Protein AF-A0A1F6CTC2-F1 (afdb_monomer)

Secondary structure (DSSP, 8-state):
--HHHHHHHHHHHHTS-HHHHHHHHHHHHHHTT--HHHHHHHHHHGGGGGGG--TTGGGTTT-

Foldseek 3Di:
DDPVVVVVVVVVCVPDDLVRVVVCVVCVCVVVVPDPVRVVVVVVCVVVCVVVPDPVCVVVVSD

Sequence (63 aa):
MTDEALTDIEHAIEKATPDQQRRFLARLPHVLHLAPDQYARMKAAEPSFAFWNNAADAVYDNL

Radius of gyration: 13.74 Å; Cα contacts (8 Å, |Δi|>4): 13; chains: 1; bounding box: 29×23×32 Å

pLDDT: mean 80.86, std 8.99, range [59.12, 91.56]

Mean predicted aligned error: 7.54 Å

Solvent-accessible surface ar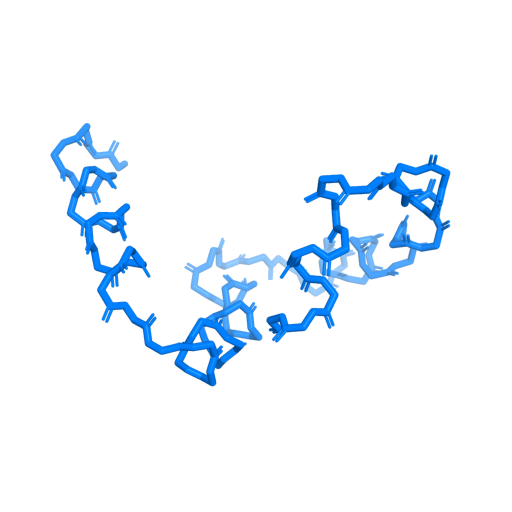ea (backbone atoms only — not comparable to full-atom values): 3826 Å² total; per-residue (Å²): 134,55,74,68,62,51,53,54,50,54,57,51,56,75,72,41,52,51,72,52,48,37,58,46,61,75,43,40,54,66,76,68,63,53,50,72,67,58,50,51,51,53,61,70,46,51,73,75,50,58,85,63,74,39,87,80,43,58,63,59,76,74,68

Structure (mmCIF, N/CA/C/O backbone):
data_AF-A0A1F6CTC2-F1
#
_entry.id   AF-A0A1F6CTC2-F1
#
loop_
_atom_site.group_PDB
_atom_site.id
_atom_site.type_symbol
_atom_site.label_atom_id
_atom_site.label_alt_id
_atom_site.label_comp_id
_atom_site.label_asym_id
_atom_site.label_entity_id
_atom_site.label_seq_id
_atom_site.pdbx_PDB_ins_code
_atom_site.Cartn_x
_atom_site.Cartn_y
_atom_site.Cartn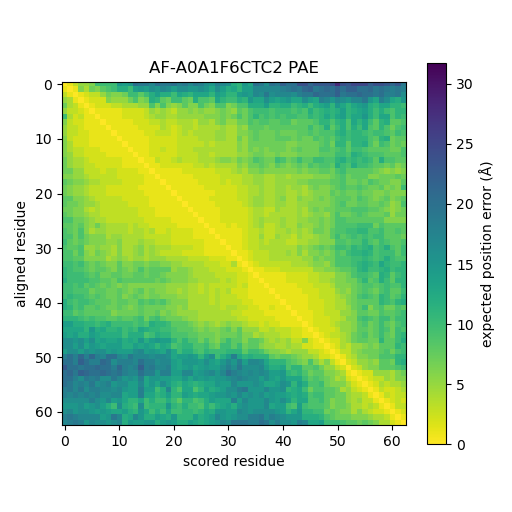_z
_atom_site.occupancy
_atom_site.B_iso_or_equiv
_atom_site.auth_seq_id
_atom_site.auth_comp_id
_atom_site.auth_asym_id
_atom_site.auth_atom_id
_atom_site.pdbx_PDB_model_num
ATOM 1 N N . MET A 1 1 ? -1.215 11.680 -14.725 1.00 60.75 1 MET A N 1
ATOM 2 C CA . MET A 1 1 ? -2.350 11.590 -13.789 1.00 60.75 1 MET A CA 1
ATOM 3 C C . MET A 1 1 ? -2.694 13.019 -13.411 1.00 60.75 1 MET A C 1
ATOM 5 O O . MET A 1 1 ? -1.764 13.763 -13.134 1.00 60.75 1 MET A O 1
ATOM 9 N N . THR A 1 2 ? -3.946 13.440 -13.566 1.00 76.62 2 THR A N 1
ATOM 10 C CA . THR A 1 2 ? -4.410 14.782 -13.170 1.00 76.62 2 THR A CA 1
ATOM 11 C C . THR A 1 2 ? -4.754 14.782 -11.678 1.00 76.62 2 THR A C 1
ATOM 13 O O . THR A 1 2 ? -4.991 13.709 -11.122 1.00 76.62 2 THR A O 1
ATOM 16 N N . ASP A 1 3 ? -4.809 15.951 -11.035 1.00 77.19 3 ASP A N 1
ATOM 17 C CA . ASP A 1 3 ? -5.169 16.058 -9.607 1.00 77.19 3 ASP A CA 1
ATOM 18 C C . ASP A 1 3 ? -6.575 15.503 -9.30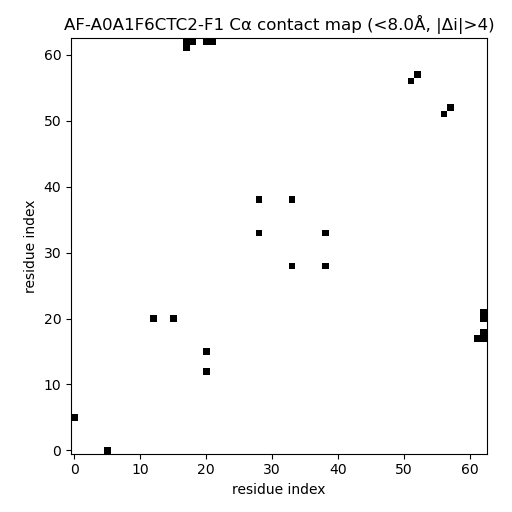4 1.00 77.19 3 ASP A C 1
ATOM 20 O O . ASP A 1 3 ? -6.790 14.881 -8.264 1.00 77.19 3 ASP A O 1
ATOM 24 N N . GLU A 1 4 ? -7.520 15.633 -10.243 1.00 75.44 4 GLU A N 1
ATOM 25 C CA . GLU A 1 4 ? -8.856 15.021 -10.130 1.00 75.44 4 GLU A CA 1
ATOM 26 C C . GLU A 1 4 ? -8.789 13.491 -10.060 1.00 75.44 4 GLU A C 1
ATOM 28 O O . GLU A 1 4 ? -9.427 12.878 -9.209 1.00 75.44 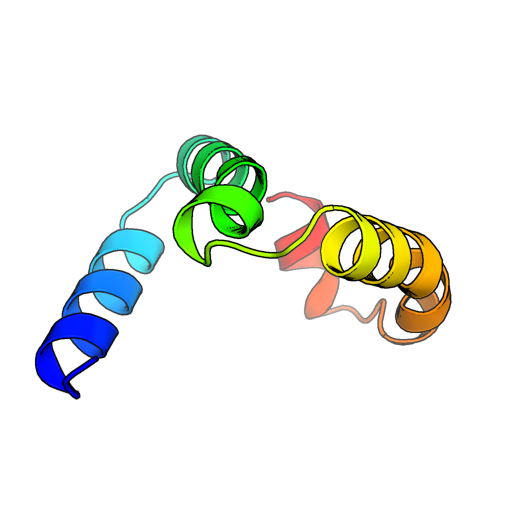4 GLU A O 1
ATOM 33 N N . ALA A 1 5 ? -7.954 12.862 -10.893 1.00 80.75 5 ALA A N 1
ATOM 34 C CA . ALA A 1 5 ? -7.820 11.408 -10.905 1.00 80.75 5 ALA A CA 1
ATOM 35 C C . ALA A 1 5 ? -7.177 10.872 -9.615 1.00 80.75 5 ALA A C 1
ATOM 37 O O . ALA A 1 5 ? -7.483 9.756 -9.203 1.00 80.75 5 ALA A O 1
ATOM 38 N N . LEU A 1 6 ? -6.288 11.647 -8.983 1.00 80.94 6 LEU A N 1
ATOM 39 C CA . LEU A 1 6 ? -5.717 11.284 -7.685 1.00 80.94 6 LEU A CA 1
ATOM 40 C C . LEU A 1 6 ? -6.776 11.373 -6.579 1.00 80.94 6 LEU A C 1
ATOM 42 O O . LEU A 1 6 ? -6.936 10.423 -5.817 1.00 80.94 6 LEU A O 1
ATOM 46 N N . THR A 1 7 ? -7.539 12.466 -6.559 1.00 87.75 7 THR A N 1
ATOM 47 C CA . THR A 1 7 ? -8.614 12.699 -5.582 1.00 87.75 7 THR A CA 1
ATOM 48 C C . THR A 1 7 ? -9.658 11.579 -5.619 1.00 87.75 7 THR A C 1
ATOM 50 O O . THR A 1 7 ? -10.070 11.068 -4.580 1.00 87.75 7 THR A O 1
ATOM 53 N N . ASP A 1 8 ? -10.050 11.131 -6.814 1.00 86.56 8 ASP A N 1
ATOM 54 C CA . ASP A 1 8 ? -11.014 10.038 -6.970 1.00 86.56 8 ASP A CA 1
ATOM 55 C C . ASP A 1 8 ? -10.483 8.698 -6.437 1.00 86.56 8 ASP A C 1
ATOM 57 O O . ASP A 1 8 ? -11.232 7.913 -5.848 1.00 86.56 8 ASP A O 1
ATOM 61 N N . ILE A 1 9 ? -9.184 8.431 -6.616 1.00 84.31 9 ILE A N 1
ATOM 62 C CA . ILE A 1 9 ? -8.526 7.228 -6.091 1.00 84.31 9 ILE A CA 1
ATOM 63 C C . ILE A 1 9 ? -8.481 7.274 -4.564 1.00 84.31 9 ILE A C 1
ATOM 65 O O . ILE A 1 9 ? -8.827 6.283 -3.921 1.00 84.31 9 ILE A O 1
ATOM 69 N N . GLU A 1 10 ? -8.104 8.412 -3.982 1.00 87.19 10 GLU A N 1
ATOM 70 C CA . GLU A 1 10 ? -8.088 8.611 -2.528 1.00 87.19 10 GLU A CA 1
ATOM 71 C C . GLU A 1 10 ? -9.478 8.359 -1.934 1.00 87.19 10 GLU A C 1
ATOM 73 O O . GLU A 1 10 ? -9.638 7.547 -1.022 1.00 87.19 10 GLU A O 1
ATOM 78 N N . HIS A 1 11 ? -10.511 8.941 -2.542 1.00 89.69 11 HIS A N 1
ATOM 79 C CA . HIS A 1 11 ? -11.891 8.794 -2.090 1.00 89.69 11 HIS A CA 1
ATOM 80 C C . HIS A 1 11 ? -12.430 7.359 -2.245 1.00 89.69 11 HIS A C 1
ATOM 82 O O . HIS A 1 11 ? -13.263 6.900 -1.456 1.00 89.69 11 HIS A O 1
ATOM 88 N N . ALA A 1 12 ? -11.968 6.628 -3.263 1.00 87.88 12 ALA A N 1
ATOM 89 C CA . ALA A 1 12 ? -12.295 5.218 -3.449 1.00 87.88 12 ALA A CA 1
ATOM 90 C C . ALA A 1 12 ? -11.602 4.321 -2.410 1.00 87.88 12 ALA A C 1
ATOM 92 O O . ALA A 1 12 ? -12.216 3.366 -1.930 1.00 87.88 12 ALA A O 1
ATOM 93 N N . ILE A 1 13 ? -10.355 4.632 -2.039 1.00 86.44 13 ILE A N 1
ATOM 94 C CA . ILE A 1 13 ? -9.607 3.914 -0.998 1.00 86.44 13 ILE A CA 1
ATOM 95 C C . ILE A 1 13 ? -10.250 4.141 0.373 1.00 86.44 13 ILE A C 1
ATOM 97 O O . ILE A 1 13 ? -10.463 3.168 1.096 1.00 86.44 13 ILE A O 1
ATOM 101 N N . GLU A 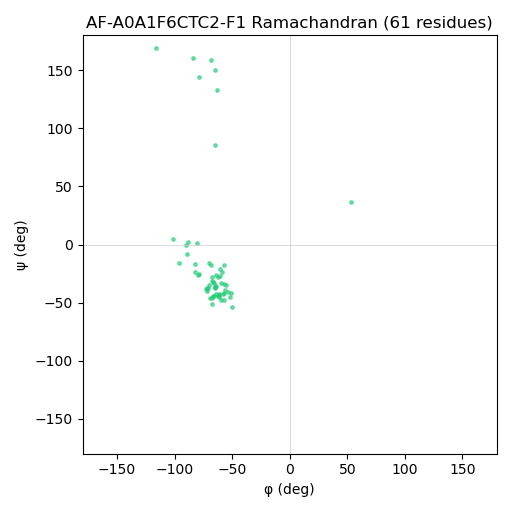1 14 ? -10.639 5.375 0.706 1.00 87.94 14 GLU A N 1
ATOM 102 C CA . GLU A 1 14 ? -11.312 5.707 1.974 1.00 87.94 14 GLU A CA 1
ATOM 103 C C . GLU A 1 14 ? -12.611 4.915 2.192 1.00 87.94 14 GLU A C 1
ATOM 105 O O . GLU A 1 14 ? -12.952 4.565 3.321 1.00 87.94 14 GLU A O 1
ATOM 110 N N . LYS A 1 15 ? -13.340 4.611 1.113 1.00 91.56 15 LYS A N 1
ATOM 111 C CA . LYS A 1 15 ? -14.611 3.865 1.161 1.00 91.56 15 LYS A CA 1
ATOM 112 C C . LYS A 1 15 ? -14.440 2.348 1.055 1.00 91.56 15 LYS A C 1
ATOM 114 O O . LYS A 1 15 ? -15.423 1.620 1.201 1.00 91.56 15 LYS A O 1
ATOM 119 N N . ALA A 1 16 ? -13.235 1.868 0.764 1.00 88.25 16 ALA A N 1
ATOM 120 C CA . ALA A 1 16 ? -12.957 0.451 0.588 1.00 88.25 16 ALA A CA 1
ATOM 121 C C . ALA A 1 16 ? -12.832 -0.265 1.941 1.00 88.25 16 ALA A C 1
ATOM 123 O O . ALA A 1 16 ? -12.283 0.265 2.904 1.00 88.25 16 ALA A O 1
ATOM 124 N N . THR A 1 17 ? -13.306 -1.509 2.012 1.00 90.06 17 THR A N 1
ATOM 125 C CA . THR A 1 17 ? -13.045 -2.369 3.174 1.00 90.06 17 THR A CA 1
ATOM 126 C C . THR A 1 17 ? -11.559 -2.747 3.241 1.00 90.06 17 THR A C 1
ATOM 128 O O . THR A 1 17 ? -10.898 -2.770 2.198 1.00 90.06 17 THR A O 1
ATOM 131 N N . PRO A 1 18 ? -11.026 -3.144 4.414 1.00 86.25 18 PRO A N 1
ATOM 132 C CA . PRO A 1 18 ? -9.638 -3.604 4.525 1.00 86.25 18 PRO A CA 1
ATOM 133 C C . PRO A 1 18 ? -9.275 -4.695 3.505 1.00 86.25 18 PRO A C 1
ATOM 135 O O . PRO A 1 18 ? -8.255 -4.614 2.832 1.00 86.25 18 PRO A O 1
ATOM 138 N N . ASP A 1 19 ? -10.163 -5.666 3.271 1.00 87.12 19 ASP A N 1
ATOM 139 C CA . ASP A 1 19 ? -9.949 -6.710 2.258 1.00 87.12 19 ASP A CA 1
ATOM 140 C C . ASP A 1 19 ? -9.914 -6.185 0.817 1.00 87.12 19 ASP A C 1
ATOM 142 O O . ASP A 1 19 ? -9.214 -6.734 -0.039 1.00 87.12 19 ASP A O 1
ATOM 146 N N . GLN A 1 20 ? -10.677 -5.136 0.512 1.00 88.62 20 GLN A N 1
ATOM 147 C CA . GLN A 1 20 ? -10.625 -4.485 -0.795 1.00 88.62 20 GLN A CA 1
ATOM 148 C C . GLN A 1 20 ? -9.326 -3.689 -0.957 1.00 88.62 20 GLN A C 1
ATOM 150 O O . GLN A 1 20 ? -8.701 -3.776 -2.017 1.00 88.62 20 GLN A O 1
ATOM 155 N N . GLN A 1 21 ? -8.882 -2.997 0.095 1.00 87.06 21 GLN A N 1
ATOM 156 C CA . GLN A 1 21 ? -7.603 -2.285 0.126 1.00 87.06 21 GLN A CA 1
ATOM 157 C C . GLN A 1 21 ? -6.425 -3.258 -0.059 1.00 87.06 21 GLN A C 1
ATOM 159 O O . GLN A 1 21 ? -5.604 -3.039 -0.949 1.00 87.06 21 GLN A O 1
ATOM 164 N N . ARG A 1 22 ? -6.415 -4.407 0.636 1.00 85.69 22 ARG A N 1
ATOM 165 C CA . ARG A 1 22 ? -5.458 -5.519 0.426 1.00 85.69 22 ARG A CA 1
ATOM 166 C C . ARG A 1 22 ? -5.347 -5.937 -1.027 1.00 85.69 22 ARG A C 1
ATOM 168 O O . ARG A 1 22 ? -4.260 -6.018 -1.600 1.00 85.69 22 ARG A O 1
ATOM 175 N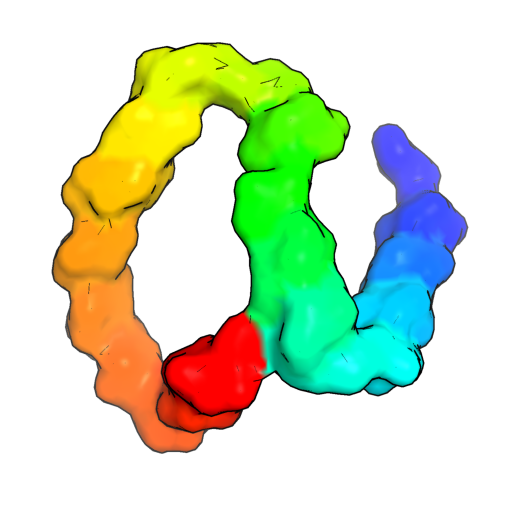 N . ARG A 1 23 ? -6.496 -6.242 -1.635 1.00 87.88 23 ARG A N 1
ATOM 176 C CA . ARG A 1 23 ? -6.569 -6.711 -3.025 1.00 87.88 23 ARG A CA 1
ATOM 177 C C . ARG A 1 23 ? -6.088 -5.645 -3.999 1.00 87.88 23 ARG A C 1
ATOM 179 O O . ARG A 1 23 ? -5.485 -5.992 -5.013 1.00 87.88 23 ARG A O 1
ATOM 186 N N . PHE A 1 24 ? -6.362 -4.375 -3.713 1.00 86.25 24 PHE A N 1
ATOM 187 C CA . PHE A 1 24 ? -5.859 -3.262 -4.503 1.00 86.25 24 PHE A CA 1
ATOM 188 C C . PHE A 1 24 ? -4.337 -3.134 -4.376 1.00 86.25 24 PHE A C 1
ATOM 190 O O . PHE A 1 24 ? -3.652 -3.169 -5.396 1.00 86.25 24 PHE A O 1
ATOM 197 N N . LEU A 1 25 ? -3.798 -3.102 -3.153 1.00 84.19 25 LEU A N 1
ATOM 198 C CA . LEU A 1 25 ? -2.358 -3.018 -2.885 1.00 84.19 25 LEU A CA 1
ATOM 199 C C . LEU A 1 25 ? -1.576 -4.166 -3.535 1.00 84.19 25 LEU A C 1
ATOM 201 O O . LEU A 1 25 ? -0.548 -3.932 -4.166 1.00 84.19 25 LEU A O 1
ATOM 205 N N . ALA A 1 26 ? -2.100 -5.393 -3.488 1.00 84.56 26 ALA A N 1
ATOM 206 C CA . ALA A 1 26 ? -1.483 -6.545 -4.147 1.00 84.56 26 ALA A CA 1
ATOM 207 C C . ALA A 1 26 ? -1.400 -6.399 -5.681 1.00 84.56 26 ALA A C 1
ATOM 209 O O . ALA A 1 26 ? -0.511 -6.965 -6.316 1.00 84.56 26 ALA A O 1
ATOM 210 N N . ARG A 1 27 ? -2.320 -5.641 -6.293 1.00 87.81 27 ARG A N 1
ATOM 211 C CA . ARG A 1 27 ? -2.376 -5.403 -7.747 1.00 87.81 27 ARG A CA 1
ATOM 212 C C . ARG A 1 27 ? -1.702 -4.099 -8.163 1.00 87.81 27 ARG A C 1
ATOM 214 O O . ARG A 1 27 ? -1.402 -3.936 -9.345 1.00 87.81 27 ARG A O 1
ATOM 221 N N . LEU A 1 28 ? -1.442 -3.198 -7.219 1.00 84.94 28 LEU A N 1
ATOM 222 C CA . LEU A 1 28 ? -0.876 -1.876 -7.462 1.00 84.94 28 LEU A CA 1
ATOM 223 C C . LEU A 1 28 ? 0.440 -1.908 -8.262 1.00 84.94 28 LEU A C 1
ATOM 225 O O . LEU A 1 28 ? 0.551 -1.124 -9.200 1.00 84.94 28 LEU A O 1
ATOM 229 N N . PRO A 1 29 ? 1.389 -2.839 -8.027 1.00 85.75 29 PRO A N 1
ATOM 230 C CA . PRO A 1 29 ? 2.594 -2.943 -8.851 1.00 85.75 29 PRO A CA 1
ATOM 231 C C . PRO A 1 29 ? 2.2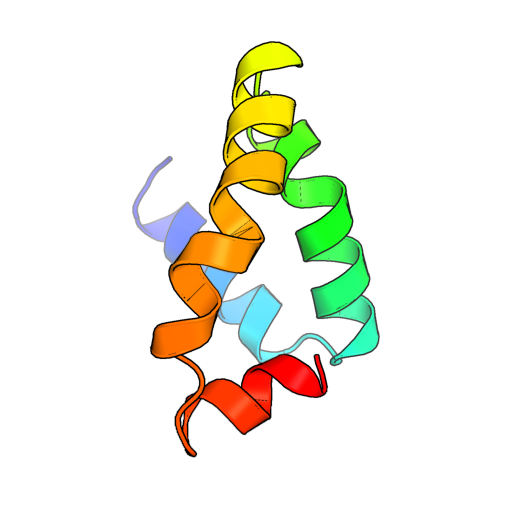99 -3.137 -10.341 1.00 85.75 29 PRO A C 1
ATOM 233 O O . PRO A 1 29 ? 2.955 -2.541 -11.192 1.00 85.75 29 PRO A O 1
ATOM 236 N N . HIS A 1 30 ? 1.277 -3.938 -10.653 1.00 84.88 30 HIS A N 1
ATOM 237 C CA . HIS A 1 30 ? 0.842 -4.170 -12.026 1.00 84.88 30 HIS A CA 1
ATOM 238 C C . HIS A 1 30 ? 0.131 -2.950 -12.609 1.00 84.88 30 HIS A C 1
ATOM 240 O O . HIS A 1 30 ? 0.353 -2.636 -13.771 1.00 84.88 30 HIS A O 1
ATOM 246 N N . VAL A 1 31 ? -0.684 -2.247 -11.814 1.00 85.25 31 VAL A N 1
ATOM 247 C CA . VAL A 1 31 ? -1.368 -1.005 -12.229 1.00 85.25 31 VAL A CA 1
ATOM 248 C C . VAL A 1 31 ? -0.370 0.119 -12.504 1.00 85.25 31 VAL A C 1
ATOM 250 O O . VAL A 1 31 ? -0.545 0.882 -13.446 1.00 85.25 31 VAL A O 1
ATOM 253 N N . LEU A 1 32 ? 0.706 0.191 -11.723 1.00 84.88 32 LEU A N 1
ATOM 254 C CA . LEU A 1 32 ? 1.794 1.150 -11.906 1.00 84.88 32 LEU A CA 1
ATOM 255 C C . LEU A 1 32 ? 2.796 0.726 -12.989 1.00 84.88 32 LEU A C 1
ATOM 257 O O . LEU A 1 32 ? 3.771 1.435 -13.223 1.00 84.88 32 LEU A O 1
ATOM 261 N N . HIS A 1 33 ? 2.562 -0.416 -13.645 1.00 87.81 33 HIS A N 1
ATOM 262 C CA . HIS A 1 33 ? 3.423 -0.972 -14.688 1.00 87.81 33 HIS A CA 1
ATOM 263 C C . HIS A 1 33 ? 4.885 -1.106 -14.220 1.00 87.81 33 HIS A C 1
ATOM 265 O O . HIS A 1 33 ? 5.816 -0.885 -14.997 1.00 87.81 33 HIS A O 1
ATOM 271 N N . LEU A 1 34 ? 5.094 -1.458 -12.944 1.00 86.88 34 LEU A N 1
ATOM 272 C CA . LEU A 1 34 ? 6.435 -1.650 -12.400 1.00 86.88 34 LEU A CA 1
ATOM 273 C C . LEU A 1 34 ? 7.124 -2.802 -13.125 1.00 86.88 34 LEU A C 1
ATOM 275 O O . LEU A 1 34 ? 6.560 -3.890 -13.285 1.00 86.88 34 LEU A O 1
ATOM 279 N N . ALA A 1 35 ? 8.370 -2.573 -13.529 1.00 90.38 35 ALA A N 1
ATOM 280 C CA . ALA A 1 35 ? 9.181 -3.631 -14.098 1.00 90.38 35 ALA A CA 1
ATOM 281 C C . ALA A 1 35 ? 9.459 -4.715 -13.033 1.00 90.38 35 ALA A C 1
ATOM 283 O O . ALA A 1 35 ? 9.534 -4.408 -11.836 1.00 90.38 35 ALA A O 1
ATOM 284 N N . PRO A 1 36 ? 9.628 -5.992 -13.428 1.00 86.31 36 PRO A N 1
ATOM 285 C CA . PRO A 1 36 ? 9.834 -7.084 -12.475 1.00 86.31 36 PRO A CA 1
ATOM 286 C C . PRO A 1 36 ? 11.013 -6.862 -11.518 1.00 86.31 36 PRO A C 1
ATOM 288 O O . PRO A 1 36 ? 10.940 -7.235 -10.349 1.00 86.31 36 PRO A O 1
ATOM 291 N N . ASP A 1 37 ? 12.086 -6.223 -11.986 1.00 91.38 37 ASP A N 1
ATOM 292 C CA . ASP A 1 37 ? 13.259 -5.889 -11.179 1.00 91.38 37 ASP A CA 1
ATOM 293 C C . ASP A 1 37 ? 12.972 -4.772 -10.163 1.00 91.38 37 ASP A C 1
ATOM 295 O O . ASP A 1 37 ? 13.442 -4.839 -9.026 1.00 91.38 37 ASP A O 1
ATOM 299 N N . GLN A 1 38 ? 12.159 -3.778 -10.530 1.00 88.50 38 GLN A N 1
ATOM 300 C CA . GLN A 1 38 ? 11.703 -2.727 -9.617 1.00 88.50 38 GLN A CA 1
ATOM 301 C C . GLN A 1 38 ? 10.814 -3.309 -8.516 1.00 88.50 38 GLN A C 1
ATOM 303 O O . GLN A 1 38 ? 11.013 -3.001 -7.340 1.00 88.50 38 GLN A O 1
ATOM 308 N N . TYR A 1 39 ? 9.888 -4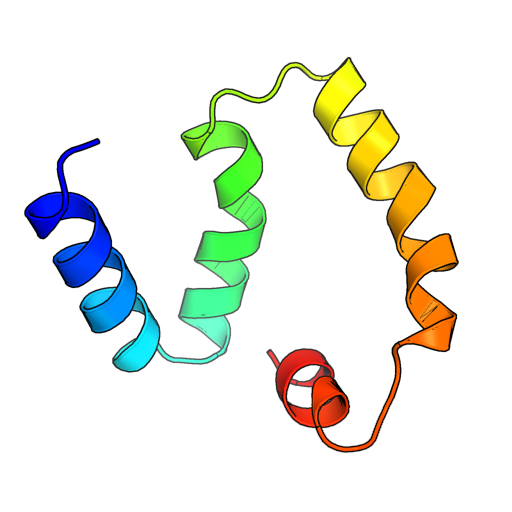.201 -8.880 1.00 85.94 39 TYR A N 1
ATOM 309 C CA . TYR A 1 39 ? 9.051 -4.905 -7.911 1.00 85.94 39 TYR A CA 1
ATOM 310 C C . TYR A 1 39 ? 9.889 -5.777 -6.964 1.00 85.94 39 TYR A C 1
ATOM 312 O O . TYR A 1 39 ? 9.705 -5.723 -5.747 1.00 85.94 39 TYR A O 1
ATOM 320 N N . ALA A 1 40 ? 10.868 -6.517 -7.496 1.00 87.06 40 ALA A N 1
ATOM 321 C CA . ALA A 1 40 ? 11.775 -7.331 -6.691 1.00 87.06 40 ALA A CA 1
ATOM 322 C C . ALA A 1 40 ? 12.596 -6.487 -5.702 1.00 87.06 40 ALA A C 1
ATOM 324 O O . ALA A 1 40 ? 12.722 -6.858 -4.535 1.00 87.06 40 ALA A O 1
ATOM 325 N N . ARG A 1 41 ? 13.110 -5.326 -6.132 1.00 87.94 41 ARG A N 1
ATOM 326 C CA . ARG A 1 41 ? 13.822 -4.385 -5.249 1.00 87.94 41 ARG A CA 1
ATOM 327 C C . ARG A 1 41 ? 12.916 -3.823 -4.159 1.00 87.94 41 ARG A C 1
ATOM 329 O O . ARG A 1 41 ? 13.340 -3.756 -3.011 1.00 87.94 41 ARG A O 1
ATOM 336 N N . MET A 1 42 ? 11.679 -3.461 -4.499 1.00 84.75 42 MET A N 1
ATOM 337 C CA . MET A 1 42 ? 10.696 -2.966 -3.533 1.00 84.75 42 MET A CA 1
ATOM 338 C C . MET A 1 42 ? 10.412 -4.011 -2.447 1.00 84.75 42 MET A C 1
ATOM 340 O O . MET A 1 42 ? 10.488 -3.700 -1.262 1.00 84.75 42 MET A O 1
ATOM 344 N N . LYS A 1 43 ? 10.171 -5.271 -2.836 1.00 83.50 43 LYS A N 1
ATOM 345 C CA . LYS A 1 43 ? 9.959 -6.370 -1.880 1.00 83.50 43 LYS A CA 1
ATOM 346 C C . LYS A 1 43 ? 11.200 -6.667 -1.038 1.00 83.50 43 LYS A C 1
ATOM 348 O O . LYS A 1 43 ? 11.068 -6.937 0.149 1.00 83.50 43 LYS A O 1
ATOM 353 N N . ALA A 1 44 ? 12.397 -6.586 -1.618 1.00 87.31 44 ALA A N 1
ATOM 354 C CA . ALA A 1 44 ? 13.644 -6.778 -0.879 1.00 87.31 44 ALA A CA 1
ATOM 355 C C . ALA A 1 44 ? 13.916 -5.660 0.146 1.00 87.31 44 ALA A C 1
ATOM 357 O O . ALA A 1 44 ? 14.574 -5.911 1.153 1.00 87.31 44 ALA A O 1
ATOM 358 N N . ALA A 1 45 ? 13.412 -4.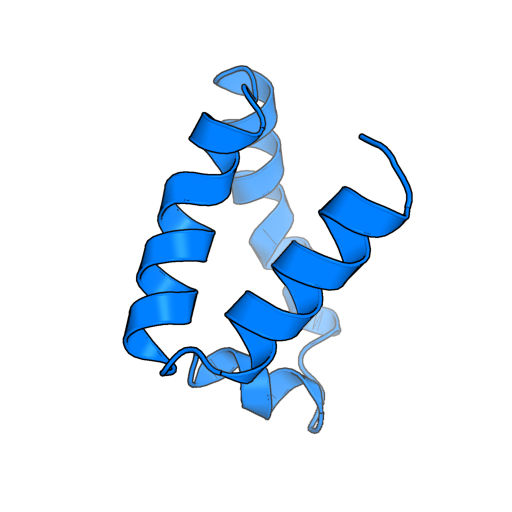447 -0.099 1.00 85.56 45 ALA A N 1
ATOM 359 C CA . ALA A 1 45 ? 13.556 -3.301 0.797 1.00 85.56 45 ALA A CA 1
ATOM 360 C C . ALA A 1 45 ? 12.530 -3.284 1.946 1.00 85.56 45 ALA A C 1
ATOM 362 O O . ALA A 1 45 ? 12.749 -2.592 2.934 1.00 85.56 45 ALA A O 1
ATOM 363 N N . GLU A 1 46 ? 11.437 -4.046 1.853 1.00 78.19 46 GLU A N 1
ATOM 364 C CA . GLU A 1 46 ? 10.351 -4.076 2.846 1.00 78.19 46 GLU A CA 1
ATOM 365 C C . GLU A 1 46 ? 10.839 -4.316 4.295 1.00 78.19 46 GLU A C 1
ATOM 367 O O . GLU A 1 46 ? 10.471 -3.541 5.178 1.00 78.19 46 GLU A O 1
ATOM 372 N N . PRO A 1 47 ? 11.760 -5.266 4.574 1.00 81.69 47 PRO A N 1
ATOM 373 C CA . PRO A 1 47 ? 12.305 -5.456 5.922 1.00 81.69 47 PRO A CA 1
ATOM 374 C C . PRO A 1 47 ? 13.098 -4.251 6.435 1.00 81.69 47 PRO A C 1
ATOM 376 O O . PRO A 1 47 ? 13.194 -4.039 7.643 1.00 81.69 47 PRO A O 1
ATOM 379 N N . SER A 1 48 ? 13.672 -3.446 5.535 1.00 81.88 48 SER A N 1
ATOM 380 C CA . SER A 1 48 ? 14.372 -2.221 5.916 1.00 81.88 48 SER A CA 1
ATOM 381 C C . SER A 1 48 ? 13.424 -1.158 6.447 1.00 81.88 48 SER A C 1
ATOM 383 O O . SER A 1 48 ? 13.910 -0.277 7.131 1.00 81.88 48 SER A O 1
ATOM 385 N N . PHE A 1 49 ? 12.111 -1.244 6.214 1.00 74.62 49 PHE A N 1
ATOM 386 C CA . PHE A 1 49 ? 11.117 -0.329 6.787 1.00 74.62 49 PHE A CA 1
ATOM 387 C C . PHE A 1 49 ? 10.555 -0.801 8.135 1.00 74.62 49 PHE A C 1
ATOM 389 O O . PHE A 1 49 ? 9.786 -0.075 8.753 1.00 74.62 49 PHE A O 1
ATOM 396 N N . ALA A 1 50 ? 10.988 -1.958 8.656 1.00 72.00 50 ALA A N 1
ATOM 397 C CA . ALA A 1 50 ? 10.510 -2.489 9.937 1.00 72.00 50 ALA A CA 1
ATOM 398 C C . ALA A 1 50 ? 10.790 -1.562 11.139 1.00 72.00 50 ALA A C 1
ATOM 400 O O . ALA A 1 50 ? 10.115 -1.657 12.160 1.00 72.00 50 ALA A O 1
ATOM 401 N N . PHE A 1 51 ? 11.756 -0.638 11.029 1.00 72.62 51 PHE A N 1
ATOM 402 C CA . PHE A 1 51 ? 12.001 0.386 12.054 1.00 72.62 51 PHE A CA 1
ATOM 403 C C . PHE A 1 51 ? 10.893 1.449 12.122 1.00 72.62 51 PHE A C 1
ATOM 405 O O . PHE A 1 51 ? 10.835 2.198 13.096 1.00 72.62 51 PHE A O 1
ATOM 412 N N . TRP A 1 52 ? 10.040 1.539 11.094 1.00 69.06 52 TRP A N 1
ATOM 413 C CA . TRP A 1 52 ? 8.913 2.467 11.039 1.00 69.06 52 TRP A CA 1
ATOM 414 C C . TRP A 1 52 ? 7.630 1.889 11.657 1.00 69.06 52 TRP A C 1
ATOM 416 O O . TRP A 1 52 ? 6.636 2.606 11.728 1.00 69.06 52 TRP A O 1
ATOM 426 N N . ASN A 1 53 ? 7.695 0.663 12.202 1.00 66.19 53 ASN A N 1
ATOM 427 C CA . ASN A 1 53 ? 6.635 0.008 12.968 1.00 66.19 53 ASN A CA 1
ATOM 428 C C . ASN A 1 53 ? 6.355 0.769 14.277 1.00 66.19 53 ASN A C 1
ATOM 430 O O . ASN A 1 53 ? 6.940 0.511 15.332 1.00 66.19 53 ASN A O 1
ATOM 434 N N . ASN A 1 54 ? 5.495 1.777 14.182 1.00 68.06 54 ASN A N 1
ATOM 435 C CA . ASN A 1 54 ? 5.063 2.610 15.293 1.00 68.06 54 ASN A CA 1
ATOM 436 C C . ASN A 1 54 ? 3.554 2.436 15.521 1.00 68.06 54 ASN A C 1
ATOM 438 O O . ASN A 1 54 ? 2.853 1.855 14.701 1.00 68.06 54 ASN A O 1
ATOM 442 N N . ALA A 1 55 ? 3.027 2.952 16.633 1.00 68.00 55 ALA A N 1
ATOM 443 C CA . ALA A 1 55 ? 1.617 2.764 16.990 1.00 68.00 55 ALA A CA 1
ATOM 444 C C . ALA A 1 55 ? 0.623 3.291 15.932 1.00 68.00 55 ALA A C 1
ATOM 446 O O . ALA A 1 55 ? -0.507 2.812 15.882 1.00 68.00 55 ALA A O 1
ATOM 447 N N . ALA A 1 56 ? 1.027 4.250 15.090 1.00 66.62 56 ALA A N 1
ATOM 448 C CA . ALA A 1 56 ? 0.217 4.706 13.962 1.00 66.62 56 ALA A CA 1
ATOM 449 C C . ALA A 1 56 ? 0.283 3.745 12.759 1.00 66.62 56 ALA A C 1
ATOM 451 O O . ALA A 1 56 ? -0.668 3.685 11.987 1.00 66.62 56 ALA A O 1
ATOM 452 N N . ASP A 1 57 ? 1.365 2.975 12.627 1.00 68.00 57 ASP A N 1
ATOM 453 C CA . ASP A 1 57 ? 1.572 1.992 11.557 1.00 68.00 57 ASP A CA 1
ATOM 454 C C . ASP A 1 57 ? 0.826 0.671 11.818 1.00 68.00 57 ASP A C 1
ATOM 456 O O . ASP A 1 57 ? 0.357 0.019 10.892 1.00 68.00 57 ASP A O 1
ATOM 460 N N . ALA A 1 58 ? 0.571 0.349 13.093 1.00 69.25 58 ALA A N 1
ATOM 461 C CA . ALA A 1 58 ? -0.226 -0.813 13.511 1.00 69.25 58 ALA A CA 1
ATOM 462 C C . ALA A 1 58 ? -1.661 -0.835 12.934 1.00 69.25 58 ALA A C 1
ATOM 464 O O . ALA A 1 58 ? -2.336 -1.871 12.927 1.00 69.25 58 ALA A O 1
ATOM 465 N N . VAL A 1 59 ? -2.152 0.313 12.453 1.00 65.25 59 VAL A N 1
ATOM 466 C CA . VAL A 1 59 ? -3.425 0.422 11.727 1.00 65.25 59 VAL A CA 1
ATOM 467 C C . VAL A 1 59 ? -3.323 -0.220 10.338 1.00 65.25 59 VAL A C 1
ATOM 469 O O . VAL A 1 59 ? -4.280 -0.852 9.896 1.00 65.25 59 VAL A O 1
ATOM 472 N N . TYR A 1 60 ? -2.163 -0.120 9.684 1.00 63.00 60 TYR A N 1
ATOM 473 C CA . TYR A 1 60 ? -1.885 -0.710 8.375 1.00 63.00 60 TYR A CA 1
ATOM 474 C C . TYR A 1 60 ? -1.490 -2.191 8.461 1.00 63.00 60 TYR A C 1
ATOM 476 O O . TYR A 1 60 ? -1.743 -2.928 7.514 1.00 63.00 60 TYR A O 1
ATOM 484 N N . ASP A 1 61 ? -0.983 -2.666 9.605 1.00 66.19 61 ASP A N 1
ATOM 485 C CA . ASP A 1 61 ? -0.716 -4.099 9.841 1.00 66.19 61 ASP A CA 1
ATOM 486 C C . ASP A 1 61 ? -1.981 -4.974 9.747 1.00 66.19 61 ASP A C 1
ATOM 488 O O . ASP A 1 61 ? -1.913 -6.165 9.443 1.00 66.19 61 ASP A O 1
ATOM 492 N N . ASN A 1 62 ? -3.145 -4.381 10.038 1.00 60.97 62 ASN A N 1
ATOM 493 C CA . ASN A 1 62 ? -4.455 -5.033 9.973 1.00 60.97 62 ASN A CA 1
ATOM 494 C C . ASN A 1 62 ? -5.243 -4.677 8.703 1.00 60.97 62 ASN A C 1
ATOM 496 O O . ASN A 1 62 ? -6.405 -5.093 8.575 1.00 60.97 62 ASN A O 1
ATOM 500 N N . LEU A 1 63 ? -4.628 -3.928 7.781 1.00 59.12 63 LEU A N 1
ATOM 501 C CA . LEU A 1 63 ? -4.980 -3.940 6.363 1.00 59.12 63 LEU A CA 1
ATOM 502 C C . LEU A 1 63 ? -4.271 -5.093 5.675 1.00 59.12 63 LEU A C 1
ATOM 504 O O . LEU A 1 63 ? -4.290 -5.097 4.443 1.00 59.12 63 LEU A O 1
#

Organism: NCBI:txid1798480